Protein AF-A0A3M8B882-F1 (afdb_monomer)

Foldseek 3Di:
DDDDPLLVQLVVLVVLLVVLVVVLVVVCVVVVLVVPDPDPVSSVVVSVVSCVVSVNVVSVVSNVVSLVVLLVVLVVVCVPPPCCVVCVVVVVVLVVCLVVDVVSSVVSSVVSNVPDPPVPDDDD

Sequence (124 aa):
MKYSQEQFNYIQAKIQFDAIDNEVKRIVAERKLKETCASRKEYGEKLREIENSLGYTSALSNMIEAEQKLINWAHEVVKRDPNYSDNKSDMERLFQKYYFHTEIKNKIIDLALKLELSTNTLNN

Structure (mmCIF, N/CA/C/O backbone):
data_AF-A0A3M8B882-F1
#
_entry.id   AF-A0A3M8B882-F1
#
loop_
_atom_site.group_PDB
_atom_site.id
_atom_site.type_symbol
_atom_site.label_atom_id
_atom_site.label_alt_id
_atom_site.label_comp_id
_atom_site.label_asym_id
_atom_site.label_entity_id
_atom_site.label_seq_id
_atom_site.pdbx_PDB_ins_code
_atom_site.Cartn_x
_atom_site.Cartn_y
_atom_site.Cartn_z
_atom_site.occupancy
_atom_site.B_iso_or_equiv
_atom_site.auth_seq_id
_atom_site.auth_comp_id
_atom_site.auth_asym_id
_atom_site.auth_atom_id
_atom_site.pdbx_PDB_model_num
ATOM 1 N N . MET A 1 1 ? -23.705 -4.505 2.539 1.00 47.41 1 MET A N 1
ATOM 2 C CA . MET A 1 1 ? -22.556 -4.123 3.385 1.00 47.41 1 MET A CA 1
ATOM 3 C C . MET A 1 1 ? -22.475 -2.605 3.418 1.00 47.41 1 MET A C 1
ATOM 5 O O . MET A 1 1 ? -22.285 -2.009 2.365 1.00 47.41 1 MET A O 1
ATOM 9 N N . LYS A 1 2 ? -22.726 -1.967 4.569 1.00 57.44 2 LYS A N 1
ATOM 10 C CA . LYS A 1 2 ? -22.537 -0.516 4.738 1.00 57.44 2 LYS A CA 1
ATOM 11 C C . LYS A 1 2 ? -21.105 -0.299 5.227 1.00 57.44 2 LYS A C 1
ATOM 13 O O . LYS A 1 2 ? -20.837 -0.491 6.406 1.00 57.44 2 LYS A O 1
ATOM 18 N N . TYR A 1 3 ? -20.201 0.033 4.310 1.00 65.69 3 TYR A N 1
ATOM 19 C CA . TYR A 1 3 ? -18.861 0.478 4.680 1.00 65.69 3 TYR A CA 1
ATOM 20 C C . TYR A 1 3 ? -18.927 1.897 5.262 1.00 65.69 3 TYR A C 1
ATOM 22 O O . TYR A 1 3 ? -19.755 2.701 4.824 1.00 65.69 3 TYR A O 1
ATOM 30 N N . SER A 1 4 ? -18.071 2.215 6.234 1.00 78.06 4 SER A N 1
ATOM 31 C CA . SER A 1 4 ? -17.835 3.597 6.653 1.00 78.06 4 SER A CA 1
ATOM 32 C C . SER A 1 4 ? -17.175 4.390 5.523 1.00 78.06 4 SER A C 1
ATOM 34 O O . SER A 1 4 ? -16.605 3.820 4.585 1.00 78.06 4 SER A O 1
ATOM 36 N N . GLN A 1 5 ? -17.236 5.720 5.603 1.00 80.94 5 GLN A N 1
ATOM 37 C CA . GLN A 1 5 ? -16.593 6.582 4.613 1.00 80.94 5 GLN A CA 1
ATOM 38 C C . GLN A 1 5 ? -15.084 6.303 4.540 1.00 80.94 5 GLN A C 1
ATOM 40 O O . GLN A 1 5 ? -14.500 6.321 3.462 1.00 80.94 5 GLN A O 1
ATOM 45 N N . GLU A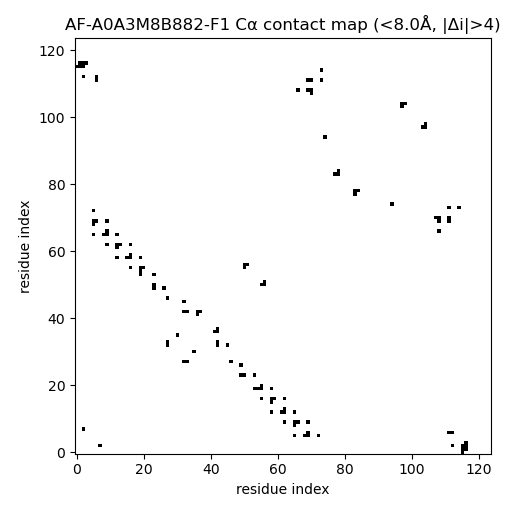 1 6 ? -14.456 5.990 5.669 1.00 83.56 6 GLU A N 1
ATOM 46 C CA . GLU A 1 6 ? -13.031 5.696 5.794 1.00 83.56 6 GLU A CA 1
ATOM 47 C C . GLU A 1 6 ? -12.672 4.342 5.178 1.00 83.56 6 GLU A C 1
ATOM 49 O O . GLU A 1 6 ? -11.683 4.248 4.450 1.00 83.56 6 GLU A O 1
ATOM 54 N N . GLN A 1 7 ? -13.504 3.317 5.392 1.00 80.69 7 GLN A N 1
ATOM 55 C CA . GLN A 1 7 ? -13.366 2.016 4.729 1.00 80.69 7 GLN A CA 1
ATOM 56 C C . GLN A 1 7 ? -13.495 2.166 3.208 1.00 80.69 7 GLN A C 1
ATOM 58 O O . GLN A 1 7 ? -12.655 1.661 2.463 1.00 80.69 7 GLN A O 1
ATOM 63 N N . PHE A 1 8 ? -14.504 2.909 2.741 1.00 85.25 8 PHE A N 1
ATOM 64 C CA . PHE A 1 8 ? -14.693 3.177 1.317 1.00 85.25 8 PHE A CA 1
ATOM 65 C C . PHE A 1 8 ? -13.509 3.949 0.721 1.00 85.25 8 PHE A C 1
ATOM 67 O O . PHE A 1 8 ? -12.979 3.552 -0.316 1.00 85.25 8 PHE A O 1
ATOM 74 N N . ASN A 1 9 ? -13.048 5.006 1.396 1.00 85.81 9 ASN A N 1
ATOM 75 C CA . ASN A 1 9 ? -11.913 5.818 0.956 1.00 85.81 9 ASN A CA 1
ATOM 76 C C . ASN A 1 9 ? -10.628 4.990 0.839 1.00 85.81 9 ASN A C 1
ATOM 78 O O . ASN A 1 9 ? -9.910 5.125 -0.150 1.00 85.81 9 ASN A O 1
ATOM 82 N N . TYR A 1 10 ? -10.351 4.111 1.808 1.00 87.00 10 TYR A N 1
ATOM 83 C CA . TYR A 1 10 ? -9.202 3.208 1.743 1.00 87.00 10 TYR A CA 1
ATOM 84 C C . TYR A 1 10 ? -9.311 2.227 0.571 1.00 87.00 10 TYR A C 1
ATOM 86 O O . TYR A 1 10 ? -8.355 2.078 -0.187 1.00 87.00 10 TYR A O 1
ATOM 94 N N . ILE A 1 11 ? -10.476 1.596 0.380 1.00 86.31 11 ILE A N 1
ATOM 95 C CA . ILE A 1 11 ? -10.701 0.660 -0.731 1.00 86.31 11 ILE A CA 1
ATOM 96 C C . ILE A 1 11 ? -10.494 1.362 -2.078 1.00 86.31 11 ILE A C 1
ATOM 98 O O . ILE A 1 11 ? -9.792 0.834 -2.937 1.00 86.31 11 ILE A O 1
ATOM 102 N N . GLN A 1 12 ? -11.055 2.561 -2.260 1.00 88.88 12 GLN A N 1
ATOM 103 C CA . GLN A 1 12 ? -10.886 3.332 -3.494 1.00 88.88 12 GLN A CA 1
ATOM 104 C C . GLN A 1 12 ? -9.425 3.733 -3.727 1.00 88.88 12 GLN A C 1
ATOM 106 O O . GLN A 1 12 ? -8.906 3.526 -4.823 1.00 88.88 12 GLN A O 1
ATOM 111 N N . ALA A 1 13 ? -8.738 4.242 -2.700 1.00 88.50 13 ALA A N 1
ATOM 112 C CA . ALA A 1 13 ? -7.331 4.621 -2.807 1.00 88.50 13 ALA A CA 1
ATOM 113 C C . ALA A 1 13 ? -6.435 3.414 -3.129 1.00 88.50 13 ALA A C 1
ATOM 115 O O . ALA A 1 13 ? -5.514 3.526 -3.937 1.00 88.50 13 ALA A O 1
ATOM 116 N N . LYS A 1 14 ? -6.741 2.245 -2.554 1.00 87.31 14 LYS A N 1
ATOM 117 C CA . LYS A 1 14 ? -6.050 0.987 -2.848 1.00 87.31 14 LYS A CA 1
ATOM 118 C C . LYS A 1 14 ? -6.276 0.528 -4.286 1.00 87.31 14 LYS A C 1
ATOM 120 O O . LYS A 1 14 ? -5.308 0.239 -4.974 1.00 87.31 14 LYS A O 1
ATOM 125 N N . ILE A 1 15 ? -7.522 0.530 -4.765 1.00 89.69 15 ILE A N 1
ATOM 126 C CA . ILE A 1 15 ? -7.843 0.184 -6.161 1.00 89.69 15 ILE A CA 1
ATOM 127 C C . ILE A 1 15 ? -7.106 1.114 -7.130 1.00 89.69 15 ILE A C 1
ATOM 129 O O . ILE A 1 15 ? -6.546 0.655 -8.124 1.00 89.69 15 ILE A O 1
ATOM 133 N N . GLN A 1 16 ? -7.087 2.416 -6.841 1.00 89.00 16 GLN A N 1
ATOM 134 C CA . GLN A 1 16 ? -6.395 3.397 -7.670 1.00 89.00 16 GLN A CA 1
ATOM 135 C C . GLN A 1 16 ? -4.880 3.160 -7.690 1.00 89.00 16 GLN A C 1
ATOM 137 O O . GLN A 1 16 ? -4.266 3.214 -8.755 1.00 89.00 16 GLN A O 1
ATOM 142 N N . PHE A 1 17 ? -4.281 2.881 -6.531 1.00 91.00 17 PHE A N 1
ATOM 143 C CA . PHE A 1 17 ? -2.867 2.539 -6.438 1.00 91.00 17 PHE A CA 1
ATOM 144 C C . PHE A 1 17 ? -2.547 1.247 -7.199 1.00 91.00 17 PHE A C 1
ATOM 146 O O . PHE A 1 17 ? -1.639 1.250 -8.026 1.00 91.00 17 PHE A O 1
ATOM 153 N N . ASP A 1 18 ? -3.327 0.184 -6.997 1.00 90.12 18 ASP A N 1
ATOM 154 C CA . ASP A 1 18 ? -3.141 -1.102 -7.675 1.00 90.12 18 ASP A CA 1
ATOM 155 C C . ASP A 1 18 ? -3.278 -0.957 -9.201 1.00 90.12 18 ASP A C 1
ATOM 157 O O . ASP A 1 18 ? -2.530 -1.573 -9.961 1.00 90.12 18 ASP A O 1
ATOM 161 N N . ALA A 1 19 ? -4.201 -0.116 -9.680 1.00 91.06 19 ALA A N 1
ATOM 162 C CA . ALA A 1 19 ? -4.337 0.181 -11.105 1.00 91.06 19 ALA A CA 1
ATOM 163 C C . ALA A 1 19 ? -3.076 0.856 -11.673 1.00 91.06 19 ALA A C 1
ATOM 165 O O . ALA A 1 19 ? -2.587 0.456 -12.730 1.00 91.06 19 ALA A O 1
ATOM 166 N N . ILE A 1 20 ? -2.523 1.840 -10.959 1.00 89.56 20 ILE A N 1
ATOM 167 C CA . ILE A 1 20 ? -1.308 2.553 -11.372 1.00 89.56 20 ILE A CA 1
ATOM 168 C C . ILE A 1 20 ? -0.075 1.643 -11.290 1.00 89.56 20 ILE A C 1
ATOM 170 O O . ILE A 1 20 ? 0.740 1.642 -12.209 1.00 89.56 20 ILE A O 1
ATOM 174 N N . ASP A 1 21 ? 0.059 0.833 -10.240 1.00 90.44 21 ASP A N 1
ATOM 175 C CA . ASP A 1 21 ? 1.161 -0.124 -10.084 1.00 90.44 21 ASP A CA 1
ATOM 176 C C . ASP A 1 21 ? 1.158 -1.183 -11.198 1.00 90.44 21 ASP A C 1
ATOM 178 O O . ASP A 1 21 ? 2.196 -1.475 -11.801 1.00 90.44 21 ASP A O 1
ATOM 182 N N . ASN A 1 22 ? -0.019 -1.710 -11.545 1.00 91.25 22 ASN A N 1
ATOM 183 C CA . ASN A 1 22 ? -0.163 -2.624 -12.676 1.00 91.25 22 ASN A CA 1
ATOM 184 C C . ASN A 1 22 ? 0.200 -1.953 -14.004 1.00 91.25 22 ASN A C 1
ATOM 186 O O . ASN A 1 22 ? 0.865 -2.571 -14.837 1.00 91.25 22 ASN A O 1
ATOM 190 N N . GLU A 1 23 ? -0.176 -0.689 -14.189 1.00 90.56 23 GLU A N 1
ATOM 191 C CA . GLU A 1 23 ? 0.167 0.071 -15.389 1.00 90.56 23 GLU A CA 1
ATOM 192 C C . GLU A 1 23 ? 1.678 0.335 -15.492 1.00 90.56 23 GLU A C 1
ATOM 194 O O . GLU A 1 23 ? 2.268 0.117 -16.552 1.00 90.56 23 GLU A O 1
ATOM 199 N N . VAL A 1 24 ? 2.345 0.694 -14.388 1.00 89.81 24 VAL A N 1
ATOM 200 C CA . VAL A 1 24 ? 3.815 0.807 -14.335 1.00 89.81 24 VAL A CA 1
ATOM 201 C C . VAL A 1 24 ? 4.456 -0.521 -14.743 1.00 89.81 24 VAL A C 1
ATOM 203 O O . VAL A 1 24 ? 5.311 -0.548 -15.632 1.00 89.81 24 VAL A O 1
ATOM 206 N N . LYS A 1 25 ? 4.027 -1.639 -14.144 1.00 90.00 25 LYS A N 1
ATOM 207 C CA . LYS A 1 25 ? 4.558 -2.979 -14.452 1.00 90.00 25 LYS A CA 1
ATOM 208 C C . LYS A 1 25 ? 4.348 -3.356 -15.915 1.00 90.00 25 LYS A C 1
ATOM 210 O O . LYS A 1 25 ? 5.265 -3.901 -16.535 1.00 90.00 25 LYS A O 1
ATOM 215 N N . ARG A 1 26 ? 3.177 -3.038 -16.470 1.00 92.50 26 ARG A N 1
ATOM 216 C CA . ARG A 1 26 ? 2.847 -3.263 -17.879 1.00 92.50 26 ARG A CA 1
ATOM 217 C C . ARG A 1 26 ? 3.792 -2.491 -18.791 1.00 92.50 26 ARG A C 1
ATOM 219 O O . ARG A 1 26 ? 4.433 -3.107 -19.635 1.00 92.50 26 ARG A O 1
ATOM 226 N N . ILE A 1 27 ? 3.964 -1.187 -18.574 1.00 89.38 27 ILE A N 1
ATOM 227 C CA . ILE A 1 27 ? 4.860 -0.348 -19.387 1.00 89.38 27 ILE A CA 1
ATOM 228 C C . ILE A 1 27 ? 6.316 -0.820 -19.274 1.00 89.38 27 ILE A C 1
ATOM 230 O O . ILE A 1 27 ? 7.027 -0.874 -20.278 1.00 89.38 27 ILE A O 1
ATOM 234 N N . VAL A 1 28 ? 6.772 -1.187 -18.073 1.00 89.69 28 VAL A N 1
ATOM 235 C CA . VAL A 1 28 ? 8.129 -1.719 -17.849 1.00 89.69 28 VAL A CA 1
ATOM 236 C C . VAL A 1 28 ? 8.355 -3.007 -18.647 1.00 89.69 28 VAL A C 1
ATOM 238 O O . VAL A 1 28 ? 9.425 -3.175 -19.242 1.00 89.69 28 VAL A O 1
ATOM 241 N N . ALA A 1 29 ? 7.359 -3.898 -18.672 1.00 90.06 29 ALA A N 1
ATOM 242 C CA . ALA A 1 29 ? 7.402 -5.149 -19.423 1.00 90.06 29 ALA A CA 1
ATOM 243 C C . ALA A 1 29 ? 7.325 -4.920 -20.942 1.00 90.06 29 ALA A C 1
ATOM 245 O O . ALA A 1 29 ? 8.165 -5.441 -21.672 1.00 90.06 29 ALA A O 1
ATOM 246 N N . GLU A 1 30 ? 6.383 -4.098 -21.414 1.00 89.75 30 GLU A N 1
ATOM 247 C CA . GLU A 1 30 ? 6.204 -3.758 -22.835 1.00 89.75 30 GLU A CA 1
ATOM 248 C C . GLU A 1 30 ? 7.452 -3.088 -23.421 1.00 89.75 30 GLU A C 1
ATOM 250 O O . GLU A 1 30 ? 7.900 -3.437 -24.512 1.00 89.75 30 GLU A O 1
ATOM 255 N N . ARG A 1 31 ? 8.069 -2.163 -22.675 1.00 88.81 31 ARG A N 1
ATOM 256 C CA . ARG A 1 31 ? 9.309 -1.483 -23.086 1.00 88.81 31 ARG A CA 1
ATOM 257 C C . ARG A 1 31 ? 10.564 -2.328 -22.867 1.00 88.81 31 ARG A C 1
ATOM 259 O O . ARG A 1 31 ? 11.665 -1.862 -23.171 1.00 88.81 31 ARG A O 1
ATOM 266 N N . LYS A 1 32 ? 10.411 -3.537 -22.311 1.00 86.94 32 LYS A N 1
ATOM 267 C CA . LYS A 1 32 ? 11.497 -4.471 -21.995 1.00 86.94 32 LYS A CA 1
ATOM 268 C C . LYS A 1 32 ? 12.654 -3.782 -21.277 1.00 86.94 32 LYS A C 1
ATOM 270 O O . LYS A 1 32 ? 13.814 -4.043 -21.570 1.00 86.94 32 LYS A O 1
ATOM 275 N N . LEU A 1 33 ? 12.366 -2.881 -20.333 1.00 84.31 33 LEU A N 1
ATOM 276 C CA . LEU A 1 33 ? 13.391 -1.979 -19.783 1.00 84.31 33 LEU A CA 1
ATOM 277 C C . LEU A 1 33 ? 14.583 -2.726 -19.171 1.00 84.31 33 LEU A C 1
ATOM 279 O O . LEU A 1 33 ? 15.701 -2.229 -19.206 1.00 84.31 33 LEU A O 1
ATOM 283 N N . LYS A 1 34 ? 14.363 -3.939 -18.652 1.00 79.31 34 LYS A N 1
ATOM 284 C CA . LYS A 1 34 ? 15.437 -4.802 -18.138 1.00 79.31 34 LYS A CA 1
ATOM 285 C C . LYS A 1 34 ? 16.412 -5.293 -19.217 1.00 79.31 34 LYS A C 1
ATOM 287 O O . LYS A 1 34 ? 17.559 -5.559 -18.890 1.00 79.31 34 LYS A O 1
ATOM 292 N N . GLU A 1 35 ? 15.948 -5.446 -20.453 1.00 84.44 35 GLU A N 1
ATOM 293 C CA . GLU A 1 35 ? 16.743 -5.878 -21.612 1.00 84.44 35 GLU A CA 1
ATOM 294 C C . GLU A 1 35 ? 17.329 -4.673 -22.360 1.00 84.44 35 GLU A C 1
ATOM 296 O O . GLU A 1 35 ? 18.428 -4.754 -22.899 1.00 84.44 35 GLU A O 1
ATOM 301 N N . THR A 1 36 ? 16.594 -3.559 -22.387 1.00 83.56 36 THR A N 1
ATOM 302 C CA . THR A 1 36 ? 16.936 -2.373 -23.183 1.00 83.56 36 THR A CA 1
ATOM 303 C C . THR A 1 36 ? 17.913 -1.434 -22.472 1.00 83.56 36 THR A C 1
ATOM 305 O O . THR A 1 36 ? 18.733 -0.801 -23.130 1.00 83.56 36 THR A O 1
ATOM 308 N N . CYS A 1 37 ? 17.843 -1.312 -21.142 1.00 86.31 37 CYS A N 1
ATOM 309 C CA . CYS A 1 37 ? 18.726 -0.409 -20.402 1.00 86.31 37 CYS A CA 1
ATOM 310 C C . CYS A 1 37 ? 20.130 -1.008 -20.253 1.00 86.31 37 CYS A C 1
ATOM 312 O O . CYS A 1 37 ? 20.296 -2.120 -19.751 1.00 86.31 37 CYS A O 1
ATOM 314 N N . ALA A 1 38 ? 21.155 -0.230 -20.602 1.00 84.12 38 ALA A N 1
ATOM 315 C CA . ALA A 1 38 ? 22.550 -0.666 -20.552 1.00 84.12 38 ALA A CA 1
ATOM 316 C C . ALA A 1 38 ? 23.114 -0.690 -19.120 1.00 84.12 38 ALA A C 1
ATOM 318 O O . ALA A 1 38 ? 24.151 -1.300 -18.856 1.00 84.12 38 ALA A O 1
ATOM 319 N N . SER A 1 39 ? 22.450 -0.016 -18.176 1.00 89.69 39 SER A N 1
ATOM 320 C CA . SER A 1 39 ? 22.869 0.032 -16.776 1.00 89.69 39 SER A CA 1
ATOM 321 C C . SER A 1 39 ? 21.696 0.089 -15.799 1.00 89.69 39 SER A C 1
ATOM 323 O O . SER A 1 39 ? 20.594 0.543 -16.114 1.00 89.69 39 SER A O 1
ATOM 325 N N . ARG A 1 40 ? 21.964 -0.291 -14.544 1.00 84.25 40 ARG A N 1
ATOM 326 C CA . ARG A 1 40 ? 20.999 -0.169 -13.439 1.00 84.25 40 ARG A CA 1
ATOM 327 C C . ARG A 1 40 ? 20.574 1.282 -13.182 1.00 84.25 40 ARG A C 1
ATOM 329 O O . ARG A 1 40 ? 19.450 1.513 -12.747 1.00 84.25 40 ARG A O 1
ATOM 336 N N . LYS A 1 41 ? 21.467 2.246 -13.434 1.00 88.25 41 LYS A N 1
ATOM 337 C CA . LYS A 1 41 ? 21.184 3.677 -13.264 1.00 88.25 41 LYS A CA 1
ATOM 338 C C . LYS A 1 41 ? 20.152 4.150 -14.287 1.00 88.25 41 LYS A C 1
ATOM 340 O O . LYS A 1 41 ? 19.143 4.723 -13.897 1.00 88.25 41 LYS A O 1
ATOM 345 N N . GLU A 1 42 ? 20.371 3.824 -15.557 1.00 87.81 42 GLU A N 1
ATOM 346 C CA . GLU A 1 42 ? 19.454 4.149 -16.655 1.00 87.81 42 GLU A CA 1
ATOM 347 C C . GLU A 1 42 ? 18.074 3.506 -16.453 1.00 87.81 42 GLU A C 1
ATOM 349 O O . GLU A 1 42 ? 17.051 4.174 -16.585 1.00 87.81 42 GLU A O 1
ATOM 354 N N . TYR A 1 43 ? 18.040 2.234 -16.038 1.0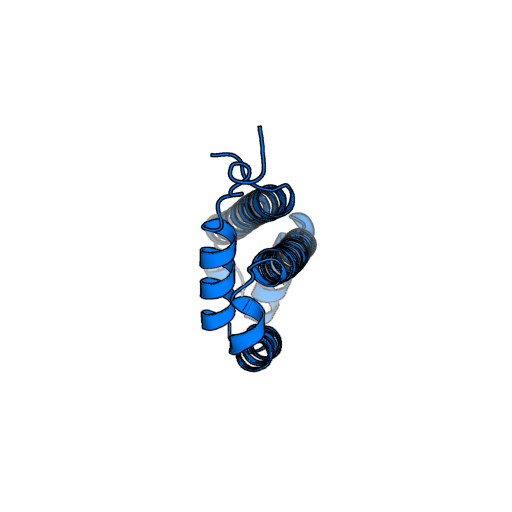0 90.25 43 TYR A N 1
ATOM 355 C CA . TYR A 1 43 ? 16.791 1.561 -15.676 1.00 90.25 43 TYR A CA 1
ATOM 356 C C . TYR A 1 43 ? 16.041 2.307 -14.563 1.00 90.25 43 TYR A C 1
ATOM 358 O O . TYR A 1 43 ? 14.834 2.516 -14.659 1.00 90.25 43 TYR A O 1
ATOM 366 N N . GLY A 1 44 ? 16.752 2.730 -13.511 1.00 87.81 44 GLY A N 1
ATOM 367 C CA . GLY A 1 44 ? 16.162 3.477 -12.398 1.00 87.81 44 GLY A CA 1
ATOM 368 C C . GLY A 1 44 ? 15.631 4.854 -12.803 1.00 87.81 44 GLY A C 1
ATOM 369 O O . GLY A 1 44 ? 14.582 5.266 -12.315 1.00 87.81 44 GLY A O 1
ATOM 370 N N . GLU A 1 45 ? 16.316 5.553 -13.708 1.00 90.75 45 GLU A N 1
ATOM 371 C CA . GLU A 1 45 ? 15.860 6.835 -14.258 1.00 90.75 45 GLU A CA 1
ATOM 372 C C . GLU A 1 45 ? 14.594 6.654 -15.104 1.00 90.75 45 GLU A C 1
ATOM 374 O O . GLU A 1 45 ? 13.604 7.347 -14.874 1.00 90.75 45 GLU A O 1
ATOM 379 N N . LYS A 1 46 ? 14.575 5.661 -16.003 1.00 89.56 46 LYS A N 1
ATOM 380 C CA . LYS A 1 46 ? 13.409 5.346 -16.845 1.00 89.56 46 LYS A CA 1
ATOM 381 C C . LYS A 1 46 ? 12.204 4.888 -16.033 1.00 89.56 46 LYS A C 1
ATOM 383 O O . LYS A 1 46 ? 11.080 5.288 -16.327 1.00 89.56 46 LYS A O 1
ATOM 388 N N . LEU A 1 47 ? 12.431 4.070 -15.008 1.00 89.31 47 LEU A N 1
ATOM 389 C CA . LEU A 1 47 ? 11.377 3.647 -14.094 1.00 89.31 47 LEU A CA 1
ATOM 390 C C . LEU A 1 47 ? 10.786 4.852 -13.355 1.00 89.31 47 LEU A C 1
ATOM 392 O O . LEU A 1 47 ? 9.572 5.022 -13.359 1.00 89.31 47 LEU A O 1
ATOM 396 N N . ARG A 1 48 ? 11.636 5.734 -12.815 1.00 89.25 48 ARG A N 1
ATOM 397 C CA . ARG A 1 48 ? 11.188 6.944 -12.116 1.00 89.25 48 ARG A CA 1
ATOM 398 C C . ARG A 1 48 ? 10.424 7.898 -13.036 1.00 89.25 48 ARG A C 1
ATOM 400 O O . ARG A 1 48 ? 9.453 8.509 -12.604 1.00 89.25 48 ARG A O 1
ATOM 407 N N . GLU A 1 49 ? 10.837 8.035 -14.297 1.00 91.19 49 GLU A N 1
ATOM 408 C CA . GLU A 1 49 ? 10.089 8.800 -15.305 1.00 91.19 49 GLU A CA 1
ATOM 409 C C . GLU A 1 49 ? 8.670 8.242 -15.488 1.00 91.19 49 GLU A C 1
ATOM 411 O O . GLU A 1 49 ? 7.704 9.006 -15.469 1.00 91.19 49 GLU A O 1
ATOM 416 N N . ILE A 1 50 ? 8.536 6.917 -15.615 1.00 89.94 50 ILE A N 1
ATOM 417 C CA . ILE A 1 50 ? 7.238 6.244 -15.766 1.00 89.94 50 ILE A CA 1
ATOM 418 C C . ILE A 1 50 ? 6.384 6.434 -14.508 1.00 89.94 50 ILE A C 1
ATOM 420 O O . ILE A 1 50 ? 5.245 6.889 -14.609 1.00 89.94 50 ILE A O 1
ATOM 424 N N . GLU A 1 51 ? 6.945 6.160 -13.331 1.00 90.56 51 GLU A N 1
ATOM 425 C CA . GLU A 1 51 ? 6.277 6.328 -12.035 1.00 90.56 51 GLU A CA 1
ATOM 426 C C . GLU A 1 51 ? 5.775 7.765 -11.834 1.00 90.56 51 GLU A C 1
ATOM 428 O O . GLU A 1 51 ? 4.624 7.972 -11.445 1.00 90.56 51 GLU A O 1
ATOM 433 N N . ASN A 1 52 ? 6.598 8.766 -12.158 1.00 91.31 52 ASN A N 1
ATOM 434 C CA . ASN A 1 52 ? 6.209 10.173 -12.070 1.00 91.31 52 ASN A CA 1
ATOM 435 C C . ASN A 1 52 ? 5.105 10.526 -13.070 1.00 91.31 52 ASN A C 1
ATOM 437 O O . ASN A 1 52 ? 4.155 11.215 -12.705 1.00 91.31 52 ASN A O 1
ATOM 441 N N . SER A 1 53 ? 5.204 10.044 -14.313 1.00 90.25 53 SER A N 1
ATOM 442 C CA . SER A 1 53 ? 4.212 10.334 -15.357 1.00 90.25 53 SER A CA 1
ATOM 443 C C . SER A 1 53 ? 2.823 9.777 -15.035 1.00 90.25 53 SER A C 1
ATOM 445 O O . SER A 1 53 ? 1.819 10.392 -15.384 1.00 90.25 53 SER A O 1
ATOM 447 N N . LEU A 1 54 ? 2.768 8.646 -14.327 1.00 89.94 54 LEU A N 1
ATOM 448 C CA . LEU A 1 54 ? 1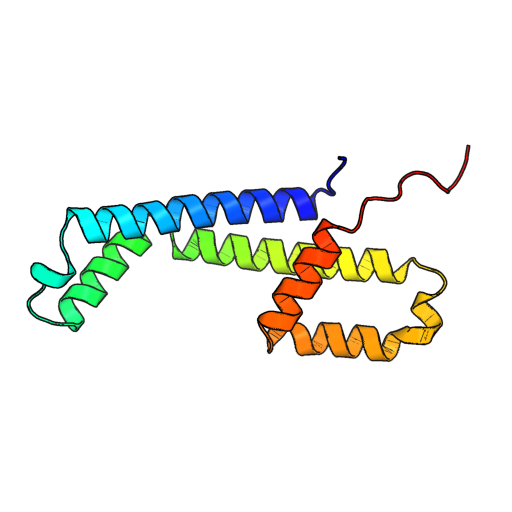.528 7.997 -13.902 1.00 89.94 54 LEU A CA 1
ATOM 449 C C . LEU A 1 54 ? 1.038 8.469 -12.525 1.00 89.94 54 LEU A C 1
ATOM 451 O O . LEU A 1 54 ? -0.016 8.035 -12.067 1.00 89.94 54 LEU A O 1
ATOM 455 N N . GLY A 1 55 ? 1.787 9.343 -11.846 1.00 90.25 55 GLY A N 1
ATOM 456 C CA . GLY A 1 55 ? 1.426 9.834 -10.516 1.00 90.25 55 GLY A CA 1
ATOM 457 C C . GLY A 1 55 ? 1.539 8.775 -9.414 1.00 90.25 55 GLY A C 1
ATOM 458 O O . GLY A 1 55 ? 0.822 8.857 -8.415 1.00 90.25 55 GLY A O 1
ATOM 459 N N . TYR A 1 56 ? 2.440 7.798 -9.562 1.00 89.62 56 TYR A N 1
ATOM 460 C CA . TYR A 1 56 ? 2.625 6.689 -8.619 1.00 89.62 56 TYR A CA 1
ATOM 461 C C . TYR A 1 56 ? 2.864 7.180 -7.184 1.00 89.62 56 TYR A C 1
ATOM 463 O O . TYR A 1 56 ? 2.208 6.727 -6.249 1.00 89.62 56 TYR A O 1
ATOM 471 N N . THR A 1 57 ? 3.742 8.171 -7.002 1.00 89.31 57 THR A N 1
ATOM 472 C CA . THR A 1 57 ? 4.055 8.751 -5.683 1.00 89.31 57 THR A CA 1
ATOM 473 C C . THR A 1 57 ? 2.829 9.389 -5.028 1.00 89.31 57 THR A C 1
ATOM 475 O O . THR A 1 57 ? 2.623 9.246 -3.821 1.00 89.31 57 THR A O 1
ATOM 478 N N . SER A 1 58 ? 1.989 10.066 -5.812 1.00 88.94 58 SER A N 1
ATOM 479 C CA . SER A 1 58 ? 0.756 10.687 -5.322 1.00 88.94 58 SER A CA 1
ATOM 480 C C . SER A 1 58 ? -0.280 9.631 -4.941 1.00 88.94 58 SER A C 1
ATOM 482 O O . SER A 1 58 ? -0.863 9.715 -3.864 1.00 88.94 58 SER A O 1
ATOM 484 N N . ALA A 1 59 ? -0.459 8.599 -5.768 1.00 87.81 59 ALA A N 1
ATOM 485 C CA . ALA A 1 59 ? -1.358 7.486 -5.471 1.00 87.81 59 ALA A CA 1
ATOM 486 C C . ALA A 1 59 ? -0.924 6.706 -4.221 1.00 87.81 59 ALA A C 1
ATOM 488 O O . ALA A 1 59 ? -1.752 6.402 -3.364 1.00 87.81 59 ALA A O 1
ATOM 489 N N . LEU A 1 60 ? 0.380 6.458 -4.073 1.00 86.38 60 LEU A N 1
ATOM 490 C CA . LEU A 1 60 ? 0.952 5.827 -2.886 1.00 86.38 60 LEU A CA 1
ATOM 491 C C . LEU A 1 60 ? 0.707 6.675 -1.633 1.00 86.38 60 LEU A C 1
ATOM 493 O O . LEU A 1 60 ? 0.284 6.151 -0.604 1.00 86.38 60 LEU A O 1
ATOM 497 N N . SER A 1 61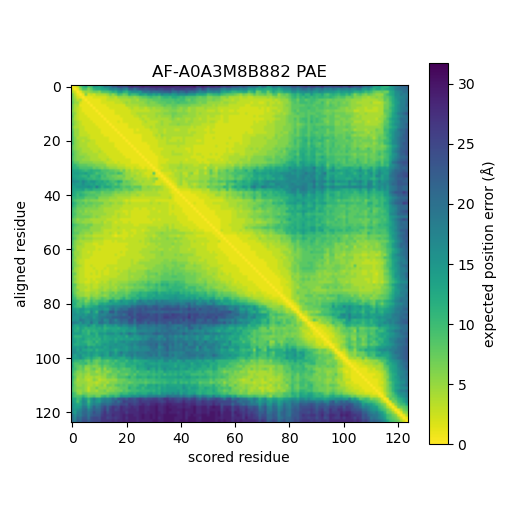 ? 0.935 7.987 -1.727 1.00 87.62 61 SER A N 1
ATOM 498 C CA . SER A 1 61 ? 0.708 8.913 -0.612 1.00 87.62 61 SER A CA 1
ATOM 499 C C . SER A 1 61 ? -0.766 8.936 -0.201 1.00 87.62 61 SER A C 1
ATOM 501 O O . SER A 1 61 ? -1.069 8.800 0.983 1.00 87.62 61 SER A O 1
ATOM 503 N N . ASN A 1 62 ? -1.680 8.997 -1.173 1.00 87.81 62 ASN A N 1
ATOM 504 C CA . ASN A 1 62 ? -3.123 8.955 -0.930 1.00 87.81 62 ASN A CA 1
ATOM 505 C C . ASN A 1 62 ? -3.560 7.638 -0.275 1.00 87.81 62 ASN A C 1
ATOM 507 O O . ASN A 1 62 ? -4.380 7.652 0.642 1.00 87.81 62 ASN A O 1
ATOM 511 N N . MET A 1 63 ? -3.004 6.500 -0.708 1.00 88.12 63 MET A N 1
ATOM 512 C CA . MET A 1 63 ? -3.283 5.200 -0.095 1.00 88.12 63 MET A CA 1
ATOM 513 C C . MET A 1 63 ? -2.818 5.163 1.364 1.00 88.12 63 MET A C 1
ATOM 515 O O . MET A 1 63 ? -3.574 4.730 2.231 1.00 88.12 63 MET A O 1
ATOM 519 N N . ILE A 1 64 ? -1.607 5.651 1.649 1.00 86.06 64 ILE A N 1
ATOM 520 C CA . ILE A 1 64 ? -1.062 5.708 3.014 1.00 86.06 64 ILE A CA 1
ATOM 521 C C . ILE A 1 64 ? -1.916 6.619 3.902 1.00 86.06 64 ILE A C 1
ATOM 523 O O . ILE A 1 64 ? -2.222 6.257 5.037 1.00 86.06 64 ILE A O 1
ATOM 527 N N . GLU A 1 65 ? -2.335 7.777 3.397 1.00 86.88 65 GLU A N 1
ATOM 528 C CA . GLU A 1 65 ? -3.185 8.703 4.146 1.00 86.88 65 GLU A CA 1
ATOM 529 C C . GLU A 1 65 ? -4.571 8.102 4.427 1.00 86.88 65 GLU A C 1
ATOM 531 O O . GLU A 1 65 ? -5.070 8.176 5.552 1.00 86.88 65 GLU A O 1
ATOM 536 N N . ALA A 1 66 ? -5.191 7.467 3.427 1.00 86.38 66 ALA A N 1
ATOM 537 C CA . ALA A 1 66 ? -6.475 6.791 3.593 1.00 86.38 66 ALA A CA 1
ATOM 538 C C . ALA A 1 66 ? -6.381 5.640 4.604 1.00 86.38 66 ALA A C 1
ATOM 540 O O . ALA A 1 66 ? -7.291 5.439 5.408 1.00 86.38 66 ALA A O 1
ATOM 541 N N . GLU A 1 67 ? -5.258 4.927 4.613 1.00 83.94 67 GLU A N 1
ATOM 542 C CA . GLU A 1 67 ? -4.989 3.875 5.582 1.00 83.94 67 GLU A CA 1
ATOM 543 C C . GLU A 1 67 ? -4.853 4.420 7.009 1.00 83.94 67 GLU A C 1
ATOM 545 O O . GLU A 1 67 ? -5.477 3.897 7.929 1.00 83.94 67 GLU A O 1
ATOM 550 N N . GLN A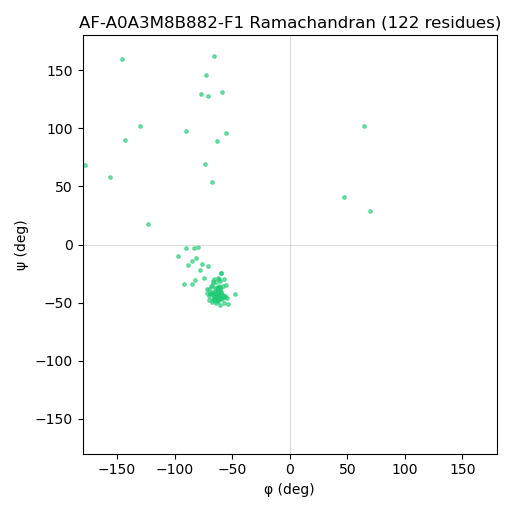 1 68 ? -4.109 5.511 7.203 1.00 83.94 68 GLN A N 1
ATOM 551 C CA . GLN A 1 68 ? -4.007 6.168 8.510 1.00 83.94 68 GLN A CA 1
ATOM 552 C C . GLN A 1 68 ? -5.379 6.635 9.010 1.00 83.94 68 GLN A C 1
ATOM 554 O O . GLN A 1 68 ? -5.709 6.445 10.182 1.00 83.94 68 GLN A O 1
ATOM 559 N N . LYS A 1 69 ? -6.212 7.194 8.123 1.00 85.12 69 LYS A N 1
ATOM 560 C CA . LYS A 1 69 ? -7.589 7.593 8.457 1.00 85.12 69 LYS A 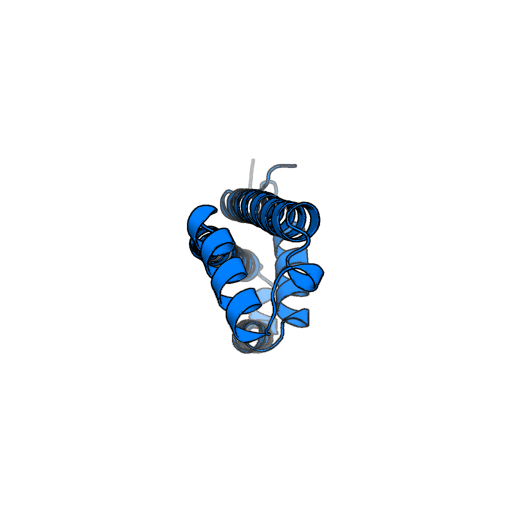CA 1
ATOM 561 C C . LYS A 1 69 ? -8.453 6.394 8.852 1.00 85.12 69 LYS A C 1
ATOM 563 O O . LYS A 1 69 ? -9.180 6.490 9.837 1.00 85.12 69 LYS A O 1
ATOM 568 N N . LEU A 1 70 ? -8.336 5.267 8.147 1.00 84.25 70 LEU A N 1
ATOM 569 C CA . LEU A 1 70 ? -9.042 4.028 8.482 1.00 84.25 70 LEU A CA 1
ATOM 570 C C . LEU A 1 70 ? -8.620 3.482 9.852 1.00 84.25 70 LEU A C 1
ATOM 572 O O . LEU A 1 70 ? -9.473 3.096 10.648 1.00 84.25 70 LEU A O 1
ATOM 576 N N . ILE A 1 71 ? -7.320 3.479 10.143 1.00 81.38 71 ILE A N 1
ATOM 577 C CA . ILE A 1 71 ? -6.781 3.009 11.424 1.00 81.38 71 ILE A CA 1
ATOM 578 C C . ILE A 1 71 ? -7.252 3.907 12.571 1.00 81.38 71 ILE A C 1
ATOM 580 O O . ILE A 1 71 ? -7.701 3.401 13.598 1.00 81.38 71 ILE A O 1
ATOM 584 N N . ASN A 1 72 ? -7.214 5.228 12.387 1.00 82.19 72 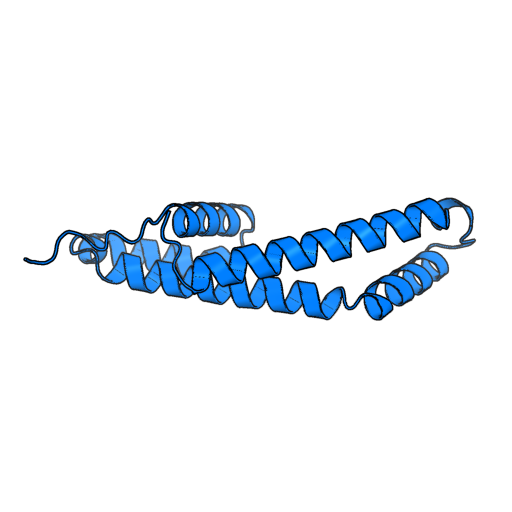ASN A N 1
ATOM 585 C CA . ASN A 1 72 ? -7.712 6.177 13.382 1.00 82.19 72 ASN A CA 1
ATOM 586 C C . ASN A 1 72 ? -9.216 6.000 13.622 1.00 82.19 72 ASN A C 1
ATOM 588 O O . ASN A 1 72 ? -9.656 5.969 14.769 1.00 82.19 72 ASN A O 1
ATOM 592 N N . TRP A 1 73 ? -10.003 5.821 12.558 1.00 83.88 73 TRP A N 1
ATOM 593 C CA . TRP A 1 73 ? -11.427 5.516 12.680 1.00 83.88 73 TRP A CA 1
ATOM 594 C C . TRP A 1 73 ? -11.665 4.211 13.441 1.00 83.88 73 TRP A C 1
ATOM 596 O O . TRP A 1 73 ? -12.475 4.185 14.364 1.00 83.88 73 TRP A O 1
ATOM 606 N N . ALA A 1 74 ? -10.921 3.150 13.123 1.00 79.75 74 ALA A N 1
ATOM 607 C CA . ALA A 1 74 ? -11.026 1.878 13.828 1.00 79.75 74 ALA A CA 1
ATOM 608 C C . ALA A 1 74 ? -10.686 2.032 15.317 1.00 79.75 74 ALA A C 1
ATOM 610 O O . ALA A 1 74 ? -11.373 1.466 16.166 1.00 79.75 74 ALA A O 1
ATOM 611 N N . HIS A 1 75 ? -9.678 2.846 15.648 1.00 78.69 75 HIS A N 1
ATOM 612 C CA . HIS A 1 75 ? -9.335 3.157 17.035 1.00 78.69 75 HIS A CA 1
ATOM 613 C C . HIS A 1 75 ? -10.480 3.871 17.759 1.00 78.69 75 HIS A C 1
ATOM 615 O O . HIS A 1 75 ? -10.830 3.483 18.871 1.00 78.69 75 HIS A O 1
ATOM 621 N N . GLU A 1 76 ? -11.109 4.863 17.128 1.00 78.94 76 GLU A N 1
ATOM 622 C CA . GLU A 1 76 ? -12.255 5.588 17.694 1.00 78.94 76 GLU A CA 1
ATOM 623 C C . GLU A 1 76 ? -13.513 4.723 17.833 1.00 78.94 76 GLU A C 1
ATOM 625 O O . GLU A 1 76 ? -14.254 4.869 18.805 1.00 78.94 76 GLU A O 1
ATOM 630 N N . VAL A 1 77 ? -13.761 3.801 16.901 1.00 75.94 77 VAL A N 1
ATOM 631 C CA . VAL A 1 77 ? -14.878 2.850 16.995 1.00 75.94 77 VAL A CA 1
ATOM 632 C C . VAL A 1 77 ? -14.661 1.886 18.154 1.00 75.94 77 VAL A C 1
ATOM 634 O O . VAL A 1 77 ? -15.555 1.709 18.977 1.00 75.94 77 VAL A O 1
ATOM 637 N N . VAL A 1 78 ? -13.463 1.313 18.262 1.00 73.50 78 VAL A N 1
ATOM 638 C CA . VAL A 1 78 ? -13.122 0.361 19.325 1.00 73.50 78 VAL A CA 1
ATOM 639 C C . VAL A 1 78 ? -13.111 1.042 20.702 1.00 73.50 78 VAL A C 1
ATOM 641 O O . VAL A 1 78 ? -13.555 0.437 21.670 1.00 73.50 78 VAL A O 1
ATOM 644 N N . LYS A 1 79 ? -12.733 2.326 20.797 1.00 70.94 79 LYS A N 1
ATOM 645 C CA . LYS A 1 79 ? -12.849 3.129 22.033 1.00 70.94 79 LYS A CA 1
ATOM 646 C C . LYS A 1 79 ? -14.276 3.265 22.569 1.00 70.94 79 LYS A C 1
ATOM 648 O O . LYS A 1 79 ? -14.440 3.544 23.755 1.00 70.94 79 LYS A O 1
ATOM 653 N N . ARG A 1 80 ? -15.296 3.134 21.715 1.00 72.00 80 ARG A N 1
ATOM 654 C CA . ARG A 1 80 ? -16.710 3.226 22.118 1.00 72.00 80 ARG A CA 1
ATOM 655 C C . ARG A 1 80 ? -17.243 1.922 22.709 1.00 72.00 80 ARG A C 1
ATOM 657 O O . ARG A 1 80 ? -18.336 1.938 23.269 1.00 72.00 80 ARG A O 1
ATOM 664 N N . ASP A 1 81 ? -16.505 0.818 22.591 1.00 67.88 81 ASP A N 1
ATOM 665 C CA . ASP A 1 81 ? -16.875 -0.445 23.222 1.00 67.88 81 ASP A CA 1
ATOM 666 C C . ASP A 1 81 ? -16.694 -0.334 24.751 1.00 67.88 81 ASP A C 1
ATOM 668 O O . ASP A 1 81 ? -15.616 0.058 25.210 1.00 67.88 81 ASP A O 1
ATOM 672 N N . PRO A 1 82 ? -17.708 -0.667 25.569 1.00 64.38 82 PRO A N 1
ATOM 673 C CA . PRO A 1 82 ? -17.602 -0.612 27.028 1.00 64.38 82 PRO A CA 1
ATOM 674 C C . PRO A 1 82 ? -16.488 -1.508 27.599 1.00 64.38 82 PRO A C 1
ATOM 676 O O . PRO A 1 82 ? -15.949 -1.188 28.657 1.00 64.38 82 PRO A O 1
ATOM 679 N N . ASN A 1 83 ? -16.074 -2.563 26.888 1.00 64.19 83 ASN A N 1
ATOM 680 C CA . ASN A 1 83 ? -14.965 -3.438 27.291 1.00 64.19 83 ASN A CA 1
ATOM 681 C C . ASN A 1 83 ? -13.580 -2.884 26.902 1.00 64.19 83 ASN A C 1
ATOM 683 O O . ASN A 1 83 ? -12.550 -3.480 27.221 1.00 64.19 83 ASN A O 1
ATOM 687 N N . TYR A 1 84 ? -13.519 -1.743 26.205 1.00 63.25 84 TYR A N 1
ATOM 688 C CA . TYR A 1 84 ? -12.256 -1.115 25.811 1.00 63.25 84 TYR A CA 1
ATOM 689 C C . TYR A 1 84 ? -11.457 -0.593 27.009 1.00 63.25 84 TYR A C 1
ATOM 691 O O . TYR A 1 84 ? -10.225 -0.599 26.987 1.00 63.25 84 TYR A O 1
ATOM 699 N N . SER A 1 85 ? -12.162 -0.169 28.062 1.00 58.53 85 SER A N 1
ATOM 700 C CA . SER A 1 85 ? -11.594 0.265 29.344 1.00 58.53 85 SER A CA 1
ATOM 701 C C . SER A 1 85 ? -10.547 -0.718 29.875 1.00 58.53 85 SER A C 1
ATOM 703 O O . SER A 1 85 ? -9.466 -0.302 30.293 1.00 58.53 85 SER A O 1
ATOM 705 N N . ASP A 1 86 ? -10.837 -2.015 29.775 1.00 62.12 86 ASP A N 1
ATOM 706 C CA . ASP A 1 86 ? -10.052 -3.065 30.424 1.00 62.12 86 ASP A CA 1
ATOM 707 C C . ASP A 1 86 ? -8.745 -3.380 29.682 1.00 62.12 86 ASP A C 1
ATOM 709 O O . ASP A 1 86 ? -7.788 -3.846 30.292 1.00 62.12 86 ASP A O 1
ATOM 713 N N . ASN A 1 87 ? -8.668 -3.061 28.384 1.00 63.19 87 ASN A N 1
ATOM 714 C CA . ASN A 1 87 ? -7.520 -3.369 27.518 1.00 63.19 87 ASN A CA 1
ATOM 715 C C . ASN A 1 87 ? -6.912 -2.126 26.842 1.00 63.19 87 ASN A C 1
ATOM 717 O O . ASN A 1 87 ? -6.170 -2.231 25.860 1.00 63.19 87 ASN A O 1
ATOM 721 N N . LYS A 1 88 ? -7.218 -0.928 27.354 1.00 65.38 88 LYS A N 1
ATOM 722 C CA . LYS A 1 88 ? -6.837 0.351 26.741 1.00 65.38 88 LYS A CA 1
ATOM 723 C C . LYS A 1 88 ? -5.329 0.489 26.513 1.00 65.38 88 LYS A C 1
ATOM 725 O O . LYS A 1 88 ? -4.922 0.938 25.443 1.00 65.38 88 LYS A O 1
ATOM 730 N N . SER A 1 89 ? -4.503 0.111 27.492 1.00 66.38 89 SER A N 1
ATOM 731 C CA . SER A 1 89 ? -3.046 0.290 27.401 1.00 66.38 89 SER A CA 1
ATOM 732 C C . SER A 1 89 ? -2.410 -0.642 26.365 1.00 66.38 89 SER A C 1
ATOM 734 O O . SER A 1 89 ? -1.529 -0.218 25.617 1.00 66.38 89 SER A O 1
ATOM 736 N N . ASP A 1 90 ? -2.893 -1.882 26.261 1.00 67.69 90 ASP A N 1
ATOM 737 C CA . ASP A 1 90 ? -2.402 -2.861 25.292 1.00 67.69 90 ASP A CA 1
ATOM 738 C C . ASP A 1 90 ? -2.840 -2.511 23.868 1.00 67.69 90 ASP A C 1
ATOM 740 O O . ASP A 1 90 ? -2.038 -2.607 22.934 1.00 67.69 90 ASP A O 1
ATOM 744 N N . MET A 1 91 ? -4.068 -2.008 23.706 1.00 65.50 91 MET A N 1
ATOM 745 C CA . MET A 1 91 ? -4.557 -1.485 22.431 1.00 65.50 91 MET A CA 1
ATOM 746 C C . MET A 1 91 ? -3.766 -0.251 21.992 1.00 65.50 91 MET A C 1
ATOM 748 O O . MET A 1 91 ? -3.263 -0.219 20.872 1.00 65.50 91 MET A O 1
ATOM 752 N N . GLU A 1 92 ? -3.565 0.740 22.864 1.00 68.00 92 GLU A N 1
ATOM 753 C CA . GLU A 1 92 ? -2.749 1.923 22.547 1.00 68.00 92 GLU A CA 1
ATOM 754 C C . GLU A 1 92 ? -1.303 1.544 22.203 1.00 68.00 92 GLU A C 1
ATOM 756 O O . GLU A 1 92 ? -0.724 2.093 21.266 1.00 68.00 92 GLU A O 1
ATOM 761 N N . ARG A 1 93 ? -0.731 0.543 22.879 1.00 69.62 93 ARG A N 1
ATOM 762 C CA . ARG A 1 93 ? 0.611 0.032 22.573 1.00 69.62 93 ARG A CA 1
ATOM 763 C C . ARG A 1 93 ? 0.670 -0.696 21.227 1.00 69.62 93 ARG A C 1
ATOM 765 O O . ARG A 1 93 ? 1.677 -0.580 20.526 1.00 69.62 93 ARG A O 1
ATOM 772 N N . LEU A 1 94 ? -0.386 -1.411 20.840 1.00 70.00 94 LEU A N 1
ATOM 773 C CA . LEU A 1 94 ? -0.553 -1.990 19.500 1.00 70.00 94 LEU A CA 1
ATOM 774 C C . LEU A 1 94 ? -0.669 -0.894 18.431 1.00 70.00 94 LEU A C 1
ATOM 776 O O . LEU A 1 94 ? 0.041 -0.950 17.424 1.00 70.00 94 LEU A O 1
ATOM 780 N N . PHE A 1 95 ? -1.474 0.142 18.685 1.00 65.00 95 PHE A N 1
ATOM 781 C CA . PHE A 1 95 ? -1.636 1.293 17.792 1.00 65.00 95 PHE A CA 1
ATOM 782 C C . PHE A 1 95 ? -0.399 2.216 17.746 1.00 65.00 95 PHE A C 1
ATOM 784 O O . PHE A 1 95 ? -0.213 2.959 16.790 1.00 65.00 95 PHE A O 1
ATOM 791 N N . GLN A 1 96 ? 0.510 2.163 18.718 1.00 66.88 96 GLN A N 1
ATOM 792 C CA . GLN A 1 96 ? 1.811 2.839 18.606 1.00 66.88 96 GLN A CA 1
ATOM 793 C C . GLN A 1 96 ? 2.830 2.013 17.815 1.00 66.88 96 GLN A C 1
ATOM 795 O O . GLN A 1 96 ? 3.702 2.563 17.143 1.00 66.88 96 GLN A O 1
ATOM 800 N N . LYS A 1 97 ? 2.729 0.680 17.876 1.00 66.56 97 LYS A N 1
ATOM 801 C CA . LYS A 1 97 ? 3.673 -0.233 17.219 1.00 66.56 97 LYS A CA 1
ATOM 802 C C . LYS A 1 97 ? 3.308 -0.578 15.774 1.00 66.56 97 LYS A C 1
ATOM 804 O O . LYS A 1 97 ? 4.194 -1.026 15.048 1.00 66.56 97 LYS A O 1
ATOM 809 N N . TYR A 1 98 ? 2.065 -0.363 15.326 1.00 68.06 98 TYR A N 1
ATOM 810 C CA . TYR A 1 98 ? 1.658 -0.748 13.962 1.00 68.06 98 TYR A CA 1
ATOM 811 C C . TYR A 1 98 ? 2.451 -0.029 12.866 1.00 68.06 98 TYR A C 1
ATOM 813 O O . TYR A 1 98 ? 2.672 -0.609 11.806 1.00 68.06 98 TYR A O 1
ATOM 821 N N . TYR A 1 99 ? 2.922 1.198 13.122 1.00 60.56 99 TYR A N 1
ATOM 822 C CA . TYR A 1 99 ? 3.696 1.971 12.147 1.00 60.56 99 TYR A CA 1
ATOM 823 C C . TYR A 1 99 ? 5.013 1.274 11.767 1.00 60.56 99 TYR A C 1
ATOM 825 O O . TYR A 1 99 ? 5.496 1.413 10.647 1.00 60.56 99 TYR A O 1
ATOM 833 N N . PHE A 1 100 ? 5.575 0.484 12.687 1.00 60.09 100 PHE A N 1
ATOM 834 C CA . PHE A 1 100 ? 6.866 -0.184 12.520 1.00 60.09 100 PHE A CA 1
ATOM 835 C C . PHE A 1 100 ? 6.752 -1.641 12.044 1.00 60.09 100 PHE A C 1
ATOM 837 O O . PHE A 1 100 ? 7.762 -2.240 11.680 1.00 60.09 100 PHE A O 1
ATOM 844 N N . HIS A 1 101 ? 5.545 -2.221 12.022 1.00 69.44 101 HIS A N 1
ATOM 845 C CA . HIS A 1 101 ? 5.331 -3.628 11.675 1.00 69.44 101 HIS A CA 1
ATOM 846 C C . HIS A 1 101 ? 4.237 -3.791 10.614 1.00 69.44 101 HIS A C 1
ATOM 848 O O . HIS A 1 101 ? 3.046 -3.803 10.927 1.00 69.44 101 HIS A O 1
ATOM 854 N N . THR A 1 102 ? 4.646 -4.007 9.359 1.00 69.06 102 THR A N 1
ATOM 855 C CA . THR A 1 102 ? 3.745 -4.195 8.204 1.00 69.06 102 THR A CA 1
ATOM 856 C C . THR A 1 102 ? 2.736 -5.331 8.403 1.00 69.06 102 THR A C 1
ATOM 858 O O . THR A 1 102 ? 1.588 -5.218 7.983 1.00 69.06 102 THR A O 1
ATOM 861 N N . GLU A 1 103 ? 3.113 -6.409 9.096 1.00 71.75 103 GLU A N 1
ATOM 862 C CA . GLU A 1 103 ? 2.182 -7.501 9.415 1.00 71.75 103 GLU A CA 1
ATOM 863 C C . GLU A 1 103 ? 1.065 -7.071 10.373 1.00 71.75 103 GLU A C 1
ATOM 865 O O . GLU A 1 103 ? -0.093 -7.445 10.190 1.00 71.75 103 GLU A O 1
ATOM 870 N N . ILE A 1 104 ? 1.402 -6.275 11.392 1.00 68.50 104 ILE A N 1
ATOM 871 C CA . ILE A 1 104 ? 0.433 -5.762 12.369 1.00 68.50 104 ILE A CA 1
ATOM 872 C C . ILE A 1 104 ? -0.483 -4.745 11.686 1.00 68.50 104 ILE A C 1
ATOM 874 O O . ILE A 1 104 ? -1.696 -4.806 11.860 1.00 68.50 104 ILE A O 1
ATOM 878 N N . LYS A 1 105 ? 0.086 -3.873 10.848 1.00 71.00 105 LYS A N 1
ATOM 879 C CA . LYS A 1 105 ? -0.634 -2.905 10.010 1.00 71.00 105 LYS A CA 1
ATOM 880 C C . LYS A 1 105 ? -1.696 -3.590 9.144 1.00 71.00 105 LYS A C 1
ATOM 882 O O . LYS A 1 105 ? -2.867 -3.244 9.244 1.00 71.00 105 LYS A O 1
ATOM 887 N N . ASN A 1 106 ? -1.325 -4.638 8.404 1.00 74.62 106 ASN A N 1
ATOM 888 C CA . ASN A 1 106 ? -2.270 -5.399 7.578 1.00 74.62 106 ASN A CA 1
ATOM 889 C C . ASN A 1 106 ? -3.374 -6.067 8.409 1.00 74.62 106 ASN A C 1
ATOM 891 O O . ASN A 1 106 ? -4.542 -5.985 8.043 1.00 74.62 106 ASN A O 1
ATOM 895 N N . LYS A 1 107 ? -3.036 -6.659 9.563 1.00 75.31 107 LYS A N 1
ATOM 896 C CA . LYS A 1 107 ? -4.040 -7.246 10.468 1.00 75.31 107 LYS A CA 1
ATOM 897 C C . LYS A 1 107 ? -5.017 -6.201 11.010 1.00 75.31 107 LYS A C 1
ATOM 899 O O . LYS A 1 107 ? -6.205 -6.487 11.101 1.00 75.31 107 LYS A O 1
ATOM 904 N N . ILE A 1 108 ? -4.539 -5.005 11.360 1.00 72.88 108 ILE A N 1
ATOM 905 C CA . ILE A 1 108 ? -5.394 -3.905 11.832 1.00 72.88 108 ILE A CA 1
ATOM 906 C C . ILE A 1 108 ? -6.294 -3.404 10.706 1.00 72.88 108 ILE A C 1
ATOM 908 O O . ILE A 1 108 ? -7.468 -3.174 10.959 1.00 72.88 108 ILE A O 1
ATOM 912 N N . ILE A 1 109 ? -5.788 -3.277 9.478 1.00 76.12 109 ILE A N 1
ATOM 913 C CA . ILE A 1 109 ? -6.607 -2.914 8.313 1.00 76.12 109 ILE A CA 1
ATOM 914 C C . ILE A 1 109 ? -7.680 -3.972 8.068 1.00 76.12 109 ILE A C 1
ATOM 916 O O . ILE A 1 109 ? -8.844 -3.626 7.908 1.00 76.12 109 ILE A O 1
ATOM 920 N N . ASP A 1 110 ? -7.324 -5.256 8.086 1.00 77.94 110 ASP A N 1
ATOM 921 C CA . ASP A 1 110 ? -8.284 -6.345 7.891 1.00 77.94 110 ASP A CA 1
ATOM 922 C C . ASP A 1 110 ? -9.356 -6.352 8.985 1.00 77.94 110 ASP A C 1
ATOM 924 O O . ASP A 1 110 ? -10.534 -6.555 8.694 1.00 77.94 110 ASP A O 1
ATOM 928 N N . LEU A 1 111 ? -8.967 -6.108 10.240 1.00 76.12 111 LEU A N 1
ATOM 929 C CA . LEU A 1 111 ? -9.907 -5.930 11.345 1.00 76.12 111 LEU A CA 1
ATOM 930 C C . LEU A 1 111 ? -10.779 -4.696 11.119 1.00 76.12 111 LEU A C 1
ATOM 932 O O . LEU A 1 111 ? -11.995 -4.801 11.206 1.00 76.12 111 LEU A O 1
ATOM 936 N N . ALA A 1 112 ? -10.186 -3.561 10.754 1.00 76.62 112 ALA A N 1
ATOM 937 C CA . ALA A 1 112 ? -10.886 -2.312 10.489 1.00 76.62 112 ALA A CA 1
ATOM 938 C C . ALA A 1 112 ? -11.880 -2.434 9.333 1.00 76.62 112 ALA A C 1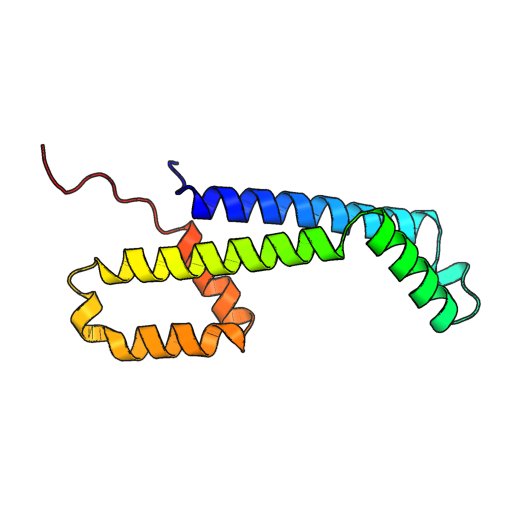
ATOM 940 O O . ALA A 1 112 ? -12.947 -1.845 9.404 1.00 76.62 112 ALA A O 1
ATOM 941 N N . LEU A 1 113 ? -11.576 -3.214 8.296 1.00 76.19 113 LEU A N 1
ATOM 942 C CA . LEU A 1 113 ? -12.482 -3.502 7.181 1.00 76.19 113 LEU A CA 1
ATOM 943 C C . LEU A 1 113 ? -13.594 -4.489 7.560 1.00 76.19 113 LEU A C 1
ATOM 945 O O . LEU A 1 113 ? -14.674 -4.440 6.975 1.00 76.19 113 LEU A O 1
ATOM 949 N N . LYS A 1 114 ? -13.334 -5.378 8.526 1.00 75.25 114 LYS A N 1
ATOM 950 C CA . LYS A 1 114 ? -14.311 -6.324 9.090 1.00 75.25 114 LYS A CA 1
ATOM 951 C C . LYS A 1 114 ? -15.159 -5.731 10.209 1.00 75.25 114 LYS A C 1
ATOM 953 O O . LYS A 1 114 ? -16.155 -6.354 10.569 1.00 75.25 114 LYS A O 1
ATOM 958 N N . LEU A 1 115 ? -14.783 -4.573 10.761 1.00 68.25 115 LEU A N 1
ATOM 959 C CA . LEU A 1 115 ? -15.635 -3.799 11.658 1.00 68.25 115 LEU A CA 1
ATOM 960 C C . LEU A 1 115 ? -16.857 -3.362 10.850 1.00 68.25 115 LEU A C 1
ATOM 962 O O . LEU A 1 115 ? -16.866 -2.317 10.197 1.00 68.25 115 LEU A O 1
ATOM 966 N N . GLU A 1 116 ? -17.886 -4.202 10.848 1.00 56.53 116 GLU A N 1
ATOM 967 C CA . GLU A 1 116 ? -19.200 -3.776 10.417 1.00 56.53 116 GLU A CA 1
ATOM 968 C C . GLU A 1 116 ? -19.601 -2.618 11.326 1.00 56.53 116 GLU A C 1
ATOM 970 O O . GLU A 1 116 ? -19.481 -2.698 12.552 1.00 56.53 116 GLU A O 1
ATOM 975 N N . LEU A 1 117 ? -20.064 -1.520 10.725 1.00 54.19 117 LEU A N 1
ATOM 976 C CA . LEU A 1 117 ? -20.866 -0.548 11.446 1.00 54.19 117 LEU A CA 1
ATOM 977 C C . LEU A 1 117 ? -22.049 -1.328 12.025 1.00 54.19 117 LEU A C 1
ATOM 979 O O . LEU A 1 117 ? -23.054 -1.533 11.345 1.00 54.19 117 LEU A O 1
ATOM 983 N N . SER A 1 118 ? -21.947 -1.749 13.284 1.00 42.84 118 SER A N 1
ATOM 984 C CA . SER A 1 118 ? -23.074 -2.156 14.114 1.00 42.84 118 SER A CA 1
ATOM 985 C C . SER A 1 118 ? -23.933 -0.923 14.413 1.00 42.84 118 SER A C 1
ATOM 987 O O . SER A 1 118 ? -24.265 -0.600 15.549 1.00 42.84 118 SER A O 1
ATOM 989 N N . THR A 1 119 ? -24.353 -0.202 13.372 1.00 41.53 119 THR A N 1
ATOM 990 C CA . THR A 1 119 ? -25.523 0.663 13.431 1.00 41.53 119 THR A CA 1
ATOM 991 C C . THR A 1 119 ? -26.748 -0.243 13.436 1.00 41.53 119 THR A C 1
ATOM 993 O O . THR A 1 119 ? -27.428 -0.365 12.421 1.00 41.53 119 THR A O 1
ATOM 996 N N . ASN A 1 120 ? -26.939 -0.962 14.544 1.00 38.75 120 ASN A N 1
ATOM 997 C CA . ASN A 1 120 ? -28.236 -1.373 15.073 1.00 38.75 120 ASN A CA 1
ATOM 998 C C . ASN A 1 120 ? -28.064 -2.139 16.389 1.00 38.75 120 ASN A C 1
ATOM 1000 O O . ASN A 1 120 ? -28.363 -3.319 16.455 1.00 38.75 120 ASN A O 1
ATOM 1004 N N . THR A 1 121 ? -27.631 -1.454 17.447 1.00 40.00 121 THR A N 1
ATOM 1005 C CA . THR A 1 121 ? -28.170 -1.690 18.801 1.00 40.00 121 THR A CA 1
ATOM 1006 C C . THR A 1 121 ? -27.966 -0.448 19.666 1.00 40.00 121 THR A C 1
ATOM 1008 O O . THR A 1 121 ? -27.318 -0.509 20.700 1.00 40.00 121 THR A O 1
ATOM 1011 N N . LEU A 1 122 ? -28.508 0.695 19.242 1.00 41.06 122 LEU A N 1
ATOM 1012 C CA . LEU A 1 122 ? -29.007 1.714 20.170 1.00 41.06 122 LEU A CA 1
ATOM 1013 C C . LEU A 1 122 ? -30.271 2.335 19.547 1.00 41.06 122 LEU A C 1
ATOM 1015 O O . LEU A 1 122 ? -30.197 3.298 18.794 1.00 41.06 122 LEU A O 1
ATOM 1019 N N . ASN A 1 123 ? -31.401 1.710 19.894 1.00 34.25 123 ASN A N 1
ATOM 1020 C CA . ASN A 1 123 ? -32.753 2.265 20.046 1.00 34.25 123 ASN A CA 1
ATOM 1021 C C . ASN A 1 123 ? -33.482 2.840 18.814 1.00 34.25 123 ASN A C 1
ATOM 1023 O O . ASN A 1 123 ? -33.300 4.003 18.456 1.00 34.25 123 ASN A O 1
ATOM 1027 N N . ASN A 1 124 ? -34.425 2.068 18.259 1.00 35.31 124 ASN A N 1
ATOM 1028 C CA . ASN A 1 124 ? -35.864 2.181 18.576 1.00 35.31 124 ASN A CA 1
ATOM 1029 C C . ASN A 1 124 ? -36.666 1.044 17.932 1.00 35.31 124 ASN A C 1
ATOM 1031 O O . ASN A 1 124 ? -36.469 0.803 16.722 1.00 35.31 124 ASN A O 1
#

Solvent-accessible surface area (backbone atoms only — not comparable to full-atom values): 6982 Å² total; per-residue (Å²): 1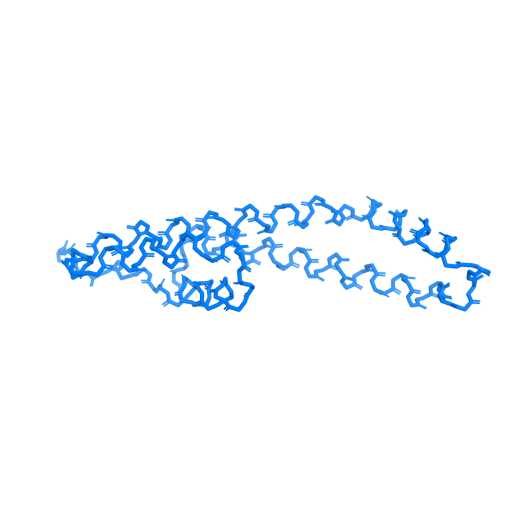35,74,69,52,73,42,48,49,47,27,52,51,30,44,53,54,30,53,52,44,54,50,49,50,54,48,53,45,58,76,64,36,38,86,78,67,38,94,42,76,65,55,38,51,52,54,50,50,52,51,37,59,76,68,38,43,68,57,34,51,50,48,27,54,51,26,44,53,49,28,52,52,48,39,51,58,55,50,63,69,39,84,71,32,74,84,46,44,70,62,50,52,50,48,69,65,46,28,86,81,30,71,70,52,38,51,52,51,49,55,49,42,67,64,55,64,69,73,86,79,82,80,86,135

Mean predicted aligned error: 9.48 Å

Secondary structure (DSSP, 8-state):
----HHHHHHHHHHHHHHHHHHHHHHHHHHTTHHHH-SSHHHHHHHHHHHHHHTTHHHHHHHHHHHHHHHHHHHHHHHHTSGGGGGGHHHHHHHHHHGGG-HHHHHHHHHHHHH------SS--

Radius of gyration: 19.73 Å; Cα contacts (8 Å, |Δi|>4): 67; chains: 1; bounding box: 59×18×54 Å

pLDDT: mean 77.51, std 13.98, range [34.25, 92.5]

Organism: NCBI:txid1655277